Protein AF-X1P696-F1 (afdb_monomer_lite)

pLDDT: mean 94.19, std 5.58, range [51.59, 97.81]

Sequence (122 aa):
WTCAERLGLFSKGCDVIDQACRLVLDVNYCQSLKWQGREDELQEELKKFDISALSPKFALAVCALRSDRDRFYDSIKNAVIVDKMSEENFTEWPLFRERRQDSDYEERIKAVFNSISEQEGK

Secondary structure (DSSP, 8-state):
-HHHHHHHHHHTTS--SSHHHHHHHHHHHHHHHHHTT-HHHHHHHHTT--GGGS-HHHHHHHHHHTT-HHHHHHHHHHHHHHH---HHHHHH-GGGTTGGGSTTHHHHHHHHHHHHHHHHT-

Foldseek 3Di:
DVVLLVQLVVCVPDDDPDPVRNLVSLLSNLLVCVVVVVVVVSVVSLVPDPLVPDQLVSVLSSCLSVVVLVSNLVSLLSCCVGVVDDPCCCVPVVSCVVVVPPPCSVVSNVVSVVVVVVVVVD

Radius of gyration: 15.19 Å; chains: 1; bounding box: 39×25×44 Å

Structure (mmCIF, N/CA/C/O backbone):
data_AF-X1P696-F1
#
_entry.id   AF-X1P696-F1
#
loop_
_atom_site.group_PDB
_atom_site.id
_atom_site.type_symbol
_atom_site.label_atom_id
_atom_site.label_alt_id
_atom_site.label_comp_id
_atom_site.label_asym_id
_atom_site.label_entity_id
_atom_site.label_seq_id
_atom_site.pdbx_PDB_ins_code
_atom_site.Cartn_x
_atom_site.Cartn_y
_atom_site.Cartn_z
_atom_site.occupancy
_atom_site.B_iso_or_equiv
_atom_site.auth_seq_id
_atom_site.auth_comp_id
_atom_site.auth_asym_id
_atom_site.auth_atom_id
_atom_site.pdbx_PDB_model_num
ATOM 1 N N . TRP A 1 1 ? 9.229 11.086 -9.890 1.00 87.31 1 TRP A N 1
ATOM 2 C CA . TRP A 1 1 ? 9.114 9.611 -9.929 1.00 87.31 1 TRP A CA 1
ATOM 3 C C . TRP A 1 1 ? 10.428 8.936 -10.278 1.00 87.31 1 TRP A C 1
ATOM 5 O O . TRP A 1 1 ? 10.828 8.060 -9.531 1.00 87.31 1 TRP A O 1
ATOM 15 N N . THR A 1 2 ? 11.172 9.422 -11.274 1.00 91.75 2 THR A N 1
ATOM 16 C CA . THR A 1 2 ? 12.486 8.877 -11.668 1.00 91.75 2 THR A CA 1
ATOM 17 C C . THR A 1 2 ? 13.510 8.757 -10.527 1.00 91.75 2 THR A C 1
ATOM 19 O O . THR A 1 2 ? 14.236 7.774 -10.469 1.00 91.75 2 THR A O 1
ATOM 22 N N . CYS A 1 3 ? 13.577 9.707 -9.582 1.00 92.44 3 CYS A N 1
ATOM 23 C CA . CYS A 1 3 ? 14.479 9.567 -8.426 1.00 92.44 3 CYS A CA 1
ATOM 24 C C . CYS A 1 3 ? 14.082 8.395 -7.513 1.00 92.44 3 CYS A C 1
ATOM 26 O O . CYS A 1 3 ? 14.944 7.620 -7.114 1.00 92.44 3 CYS A O 1
ATOM 28 N N . ALA A 1 4 ? 12.786 8.252 -7.217 1.00 91.94 4 ALA A N 1
ATOM 29 C CA . ALA A 1 4 ? 12.265 7.149 -6.409 1.00 91.94 4 ALA A CA 1
ATOM 30 C C . ALA A 1 4 ? 12.448 5.801 -7.121 1.00 91.94 4 ALA A C 1
ATOM 32 O O . ALA A 1 4 ? 12.844 4.829 -6.489 1.00 91.94 4 ALA A O 1
ATOM 33 N N . GLU A 1 5 ? 12.250 5.770 -8.440 1.00 94.94 5 GLU A N 1
ATOM 34 C CA . GLU A 1 5 ? 12.524 4.597 -9.269 1.00 94.94 5 GLU A CA 1
ATOM 35 C C . GLU A 1 5 ? 13.992 4.169 -9.162 1.00 94.94 5 GLU A C 1
ATOM 37 O O . GLU A 1 5 ? 14.284 3.026 -8.821 1.00 94.94 5 GLU A O 1
ATOM 42 N N . ARG A 1 6 ? 14.925 5.100 -9.409 1.00 95.69 6 ARG A N 1
ATOM 43 C CA . ARG A 1 6 ? 16.369 4.829 -9.358 1.00 95.69 6 ARG A CA 1
ATOM 44 C C . ARG A 1 6 ? 16.816 4.375 -7.973 1.00 95.69 6 ARG A C 1
ATOM 46 O O . ARG A 1 6 ? 17.628 3.461 -7.882 1.00 95.69 6 ARG A O 1
ATOM 53 N N . LEU A 1 7 ? 16.281 4.982 -6.913 1.00 94.31 7 LEU A N 1
ATOM 54 C CA . LEU A 1 7 ? 16.552 4.565 -5.539 1.00 94.31 7 LEU A CA 1
ATOM 55 C C . LEU A 1 7 ? 16.017 3.153 -5.265 1.00 94.31 7 LEU A C 1
ATOM 57 O O . LEU A 1 7 ? 16.734 2.332 -4.699 1.00 94.31 7 LEU A O 1
ATOM 61 N N . GLY A 1 8 ? 14.793 2.858 -5.710 1.00 93.94 8 GLY A N 1
ATOM 62 C CA . GLY A 1 8 ? 14.195 1.529 -5.619 1.00 93.94 8 GLY A CA 1
ATOM 63 C C . GLY A 1 8 ? 15.053 0.472 -6.314 1.00 93.94 8 GLY A C 1
ATOM 64 O O . GLY A 1 8 ? 15.428 -0.522 -5.694 1.00 93.94 8 GLY A O 1
ATOM 65 N N . LEU A 1 9 ? 15.456 0.733 -7.562 1.00 94.38 9 LEU A N 1
ATOM 66 C CA . LEU A 1 9 ? 16.335 -0.143 -8.343 1.00 94.38 9 LEU A CA 1
ATOM 67 C C . LEU A 1 9 ? 17.695 -0.350 -7.681 1.00 94.38 9 LEU A C 1
ATOM 69 O O . LEU A 1 9 ? 18.133 -1.488 -7.545 1.00 94.38 9 LEU A O 1
ATOM 73 N N . PHE A 1 10 ? 18.343 0.731 -7.246 1.00 95.19 10 PHE A N 1
ATOM 74 C CA . PHE A 1 10 ? 19.624 0.652 -6.550 1.00 95.19 10 PHE A CA 1
ATOM 75 C C . PHE A 1 10 ? 19.514 -0.216 -5.296 1.00 95.19 10 PHE A C 1
ATOM 77 O O . PHE A 1 10 ? 20.333 -1.106 -5.080 1.00 95.19 10 PHE A O 1
ATOM 84 N N . SER A 1 11 ? 18.449 -0.026 -4.513 1.00 94.56 11 SER A N 1
ATOM 85 C CA . SER A 1 11 ? 18.291 -0.738 -3.252 1.00 94.56 11 SER A CA 1
ATOM 86 C C . SER A 1 11 ? 18.151 -2.253 -3.402 1.00 94.56 11 SER A C 1
ATOM 88 O O . SER A 1 11 ? 18.433 -2.972 -2.445 1.00 94.56 11 SER A O 1
ATOM 90 N N . LYS A 1 12 ? 17.741 -2.769 -4.571 1.00 91.94 12 LYS A N 1
ATOM 91 C CA . LYS A 1 12 ? 17.648 -4.218 -4.838 1.00 91.94 12 LYS A CA 1
ATOM 92 C C . LYS A 1 12 ? 19.000 -4.930 -4.759 1.00 91.94 12 LYS A C 1
ATOM 94 O O . LYS A 1 12 ? 19.028 -6.125 -4.493 1.00 91.94 12 LYS A O 1
ATOM 99 N N . GLY A 1 13 ? 20.099 -4.207 -4.980 1.00 93.00 13 GLY A N 1
ATOM 100 C CA . GLY A 1 13 ? 21.462 -4.726 -4.851 1.00 93.00 13 GLY A CA 1
ATOM 101 C C . GLY A 1 13 ? 22.123 -4.434 -3.502 1.00 93.00 13 GLY A C 1
ATOM 102 O O . GLY A 1 13 ? 23.304 -4.726 -3.345 1.00 93.00 13 GLY A O 1
ATOM 103 N N . CYS A 1 14 ? 21.406 -3.825 -2.555 1.00 92.69 14 CYS A N 1
ATOM 104 C CA . CYS A 1 14 ? 21.955 -3.416 -1.265 1.00 92.69 14 CYS A CA 1
ATOM 105 C C . CYS A 1 14 ? 21.340 -4.212 -0.120 1.00 92.69 14 CYS A C 1
ATOM 107 O O . CYS A 1 14 ? 20.135 -4.474 -0.121 1.00 92.69 14 CYS A O 1
ATOM 109 N N . ASP A 1 15 ? 22.145 -4.483 0.902 1.00 93.94 15 ASP A N 1
ATOM 110 C CA . ASP A 1 15 ? 21.628 -4.885 2.202 1.00 93.94 15 ASP A CA 1
ATOM 111 C C . ASP A 1 15 ? 20.899 -3.702 2.845 1.00 93.94 15 ASP A C 1
ATOM 113 O O . ASP A 1 15 ? 21.343 -2.552 2.782 1.00 93.94 15 ASP A O 1
ATOM 117 N N . VAL A 1 16 ? 19.751 -3.987 3.451 1.00 93.38 16 VAL A N 1
ATOM 118 C CA . VAL A 1 16 ? 18.965 -3.008 4.203 1.00 93.38 16 VAL A CA 1
ATOM 119 C C . VAL A 1 16 ? 18.899 -3.433 5.660 1.00 93.38 16 VAL A C 1
ATOM 121 O O . VAL A 1 16 ? 19.084 -4.603 5.983 1.00 93.38 16 VAL A O 1
ATOM 124 N N . ILE A 1 17 ? 18.634 -2.465 6.535 1.00 90.50 17 ILE A N 1
ATOM 125 C CA . ILE A 1 17 ? 18.660 -2.661 7.989 1.00 90.50 17 ILE A CA 1
ATOM 126 C C . ILE A 1 17 ? 17.653 -3.734 8.422 1.00 90.50 17 ILE A C 1
ATOM 128 O O . ILE A 1 17 ? 17.970 -4.576 9.258 1.00 90.50 17 ILE A O 1
ATOM 132 N N . ASP A 1 18 ? 16.451 -3.709 7.845 1.00 92.56 18 ASP A N 1
ATOM 133 C CA . ASP A 1 18 ? 15.388 -4.655 8.159 1.00 92.56 18 ASP A CA 1
ATOM 134 C C . ASP A 1 18 ? 14.392 -4.832 6.997 1.00 92.56 18 ASP A C 1
ATOM 136 O O . ASP A 1 18 ? 14.419 -4.129 5.977 1.00 92.56 18 ASP A O 1
ATOM 140 N N . GLN A 1 19 ? 13.480 -5.791 7.173 1.00 90.75 19 GLN A N 1
ATOM 141 C CA . GLN A 1 19 ? 12.439 -6.117 6.201 1.00 90.75 19 GLN A CA 1
ATOM 142 C C . GLN A 1 19 ? 11.432 -4.975 5.991 1.00 90.75 19 GLN A C 1
ATOM 144 O O . GLN A 1 19 ? 10.899 -4.823 4.893 1.00 90.75 19 GLN A O 1
ATOM 149 N N . ALA A 1 20 ? 11.159 -4.152 7.007 1.00 91.94 20 ALA A N 1
ATOM 150 C CA . ALA A 1 20 ? 10.237 -3.030 6.859 1.00 91.94 20 ALA A CA 1
ATOM 151 C C . ALA A 1 20 ? 10.836 -1.960 5.935 1.00 91.94 20 ALA A C 1
ATOM 153 O O . ALA A 1 20 ? 10.138 -1.420 5.078 1.00 91.94 20 ALA A O 1
ATOM 154 N N . CYS A 1 21 ? 12.141 -1.711 6.051 1.00 94.00 21 CYS A N 1
ATOM 155 C CA . CYS A 1 21 ? 12.897 -0.832 5.172 1.00 94.00 21 CYS A CA 1
ATOM 156 C C . CYS A 1 21 ? 12.869 -1.340 3.721 1.00 94.00 21 CYS A C 1
ATOM 158 O O . CYS A 1 21 ? 12.580 -0.560 2.810 1.00 94.00 21 CYS A O 1
ATOM 160 N N . ARG A 1 22 ? 13.057 -2.657 3.510 1.00 94.50 22 ARG A N 1
ATOM 161 C CA . ARG A 1 22 ? 12.887 -3.298 2.191 1.00 94.50 22 ARG A CA 1
ATOM 162 C C . ARG A 1 22 ? 11.507 -3.004 1.603 1.00 94.50 22 ARG A C 1
ATOM 164 O O . ARG A 1 22 ? 11.414 -2.502 0.488 1.00 94.50 22 ARG A O 1
ATOM 171 N N . LEU A 1 23 ? 10.448 -3.248 2.374 1.00 95.12 23 LEU A N 1
ATOM 172 C CA . LEU A 1 23 ? 9.070 -3.060 1.918 1.00 95.12 23 LEU A CA 1
ATOM 173 C C . LEU A 1 23 ? 8.752 -1.602 1.569 1.00 95.12 23 LEU A C 1
ATOM 175 O O . LEU A 1 23 ? 8.066 -1.356 0.581 1.00 95.12 23 LEU A O 1
ATOM 179 N N . VAL A 1 24 ? 9.263 -0.625 2.328 1.00 94.56 24 VAL A N 1
ATOM 180 C CA . VAL A 1 24 ? 9.101 0.802 1.986 1.00 94.56 24 VAL A CA 1
ATOM 181 C C . VAL A 1 24 ? 9.734 1.114 0.630 1.00 94.56 24 VAL A C 1
ATOM 183 O O . VAL A 1 24 ? 9.124 1.800 -0.192 1.00 94.56 24 VAL A O 1
ATOM 186 N N . LEU A 1 25 ? 10.945 0.614 0.381 1.00 95.69 25 LEU A N 1
ATOM 187 C CA . LEU A 1 25 ? 11.655 0.830 -0.880 1.00 95.69 25 LEU A CA 1
ATOM 188 C C . LEU A 1 25 ? 10.929 0.164 -2.053 1.00 95.69 25 LEU A C 1
ATOM 190 O O . LEU A 1 25 ? 10.752 0.802 -3.092 1.00 95.69 25 LEU A O 1
ATOM 194 N N . ASP A 1 26 ? 10.438 -1.059 -1.865 1.00 96.19 26 ASP A N 1
ATOM 195 C CA . ASP A 1 26 ? 9.706 -1.799 -2.894 1.00 96.19 26 ASP A CA 1
ATOM 196 C C . ASP A 1 26 ? 8.347 -1.150 -3.208 1.00 96.19 26 ASP A C 1
ATOM 198 O O . ASP A 1 26 ? 7.990 -0.992 -4.377 1.00 96.19 26 ASP A O 1
ATOM 202 N N . VAL A 1 27 ? 7.607 -0.691 -2.190 1.00 96.62 27 VAL A N 1
ATOM 203 C CA . VAL A 1 27 ? 6.352 0.063 -2.372 1.00 96.62 27 VAL A CA 1
ATOM 204 C C . VAL A 1 27 ? 6.608 1.372 -3.116 1.00 96.62 27 VAL A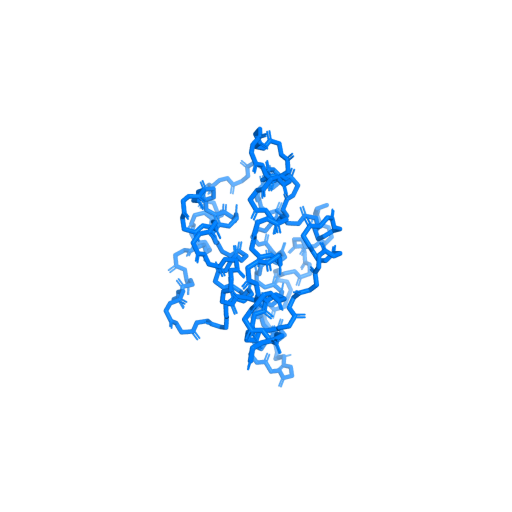 C 1
ATOM 206 O O . VAL A 1 27 ? 5.887 1.691 -4.061 1.00 96.62 27 VAL A O 1
ATOM 209 N N . ASN A 1 28 ? 7.654 2.115 -2.746 1.00 95.88 28 ASN A N 1
ATOM 210 C CA . ASN A 1 28 ? 8.017 3.358 -3.430 1.00 95.88 28 ASN A CA 1
ATOM 211 C C . ASN A 1 28 ? 8.441 3.114 -4.884 1.00 95.88 28 ASN A C 1
ATOM 213 O O . ASN A 1 28 ? 8.092 3.904 -5.767 1.00 95.88 28 ASN A O 1
ATOM 217 N N . TYR A 1 29 ? 9.152 2.014 -5.148 1.00 97.25 29 TYR A N 1
ATOM 218 C CA . TYR A 1 29 ? 9.497 1.594 -6.501 1.00 97.25 29 TYR A CA 1
ATOM 219 C C . TYR A 1 29 ? 8.235 1.310 -7.320 1.00 97.25 29 TYR A C 1
ATOM 221 O O . TYR A 1 29 ? 8.039 1.927 -8.368 1.00 97.25 29 TYR A O 1
ATOM 229 N N . CYS A 1 30 ? 7.327 0.479 -6.806 1.00 97.56 30 CYS A N 1
ATOM 230 C CA . CYS A 1 30 ? 6.057 0.170 -7.464 1.00 97.56 30 CYS A CA 1
ATOM 231 C C . CYS A 1 30 ? 5.230 1.436 -7.722 1.00 97.56 30 CYS A C 1
ATOM 233 O O . CYS A 1 30 ? 4.750 1.651 -8.833 1.00 97.56 30 CYS A O 1
ATOM 235 N N . GLN A 1 31 ? 5.132 2.336 -6.742 1.00 96.69 31 GLN A N 1
ATOM 236 C CA . GLN A 1 31 ? 4.412 3.596 -6.916 1.00 96.69 31 GLN A CA 1
ATOM 237 C C . GLN A 1 31 ? 5.019 4.448 -8.036 1.00 96.69 31 GLN A C 1
ATOM 239 O O . GLN A 1 31 ? 4.298 5.072 -8.817 1.00 96.69 31 GLN A O 1
ATOM 244 N N . SER A 1 32 ? 6.350 4.462 -8.142 1.00 97.00 32 SER A N 1
ATOM 245 C CA . SER A 1 32 ? 7.036 5.174 -9.216 1.00 97.00 32 SER A CA 1
ATOM 246 C C . SER A 1 32 ? 6.758 4.569 -10.595 1.00 97.00 32 SER A C 1
ATOM 248 O O . SER A 1 32 ? 6.630 5.329 -11.553 1.00 97.00 32 SER A O 1
ATOM 250 N N . LEU A 1 33 ? 6.622 3.242 -10.709 1.00 97.25 33 LEU A N 1
ATOM 251 C CA . LEU A 1 33 ? 6.240 2.571 -11.956 1.00 97.25 33 LEU A CA 1
ATOM 252 C C . LEU A 1 33 ? 4.799 2.917 -12.337 1.00 97.25 33 LEU A C 1
ATOM 254 O O . LEU A 1 33 ? 4.557 3.365 -13.460 1.00 97.25 33 LEU A O 1
ATOM 258 N N . LYS A 1 34 ? 3.874 2.817 -11.371 1.00 96.25 34 LYS A N 1
ATOM 259 C CA . LYS A 1 34 ? 2.454 3.151 -11.547 1.00 96.25 34 LYS A CA 1
ATOM 260 C C . LYS A 1 34 ? 2.273 4.565 -12.093 1.00 96.25 34 LYS A C 1
ATOM 262 O O . LYS A 1 34 ? 1.623 4.779 -13.110 1.00 96.25 34 LYS A O 1
ATOM 267 N N . TRP A 1 35 ? 2.922 5.547 -11.473 1.00 94.62 35 TRP A N 1
ATOM 268 C CA . TRP A 1 35 ? 2.820 6.950 -11.889 1.00 94.62 35 TRP A CA 1
ATOM 269 C C . TRP A 1 35 ? 3.560 7.312 -13.170 1.00 94.62 35 TRP A C 1
ATOM 271 O O . TRP A 1 35 ? 3.353 8.406 -13.695 1.00 94.62 35 TRP A O 1
ATOM 281 N N . GLN A 1 36 ? 4.398 6.413 -13.674 1.00 95.88 36 GLN A N 1
ATOM 282 C CA . GLN A 1 36 ? 5.027 6.534 -14.984 1.00 95.88 36 GLN A CA 1
ATOM 283 C C . GLN A 1 36 ? 4.273 5.747 -16.068 1.00 95.88 36 GLN A C 1
ATOM 285 O O . GLN A 1 36 ? 4.719 5.738 -17.210 1.00 95.88 36 GLN A O 1
ATOM 290 N N . GLY A 1 37 ? 3.146 5.099 -15.739 1.00 95.69 37 GLY A N 1
ATOM 291 C CA . GLY A 1 37 ? 2.367 4.298 -16.688 1.00 95.69 37 GLY A CA 1
ATOM 292 C C . GLY A 1 37 ? 3.059 3.004 -17.128 1.00 95.69 37 GLY A C 1
ATOM 293 O O . GLY A 1 37 ? 2.713 2.450 -18.168 1.00 95.69 37 GLY A O 1
ATOM 294 N N . ARG A 1 38 ? 4.049 2.522 -16.365 1.00 96.81 38 ARG A N 1
ATOM 295 C CA . ARG A 1 38 ? 4.817 1.299 -16.661 1.00 96.81 38 ARG A CA 1
ATOM 296 C C . ARG A 1 38 ? 4.112 0.077 -16.083 1.00 96.81 38 ARG A C 1
ATOM 298 O O . ARG A 1 38 ? 4.608 -0.557 -15.154 1.00 96.81 38 ARG A O 1
ATOM 30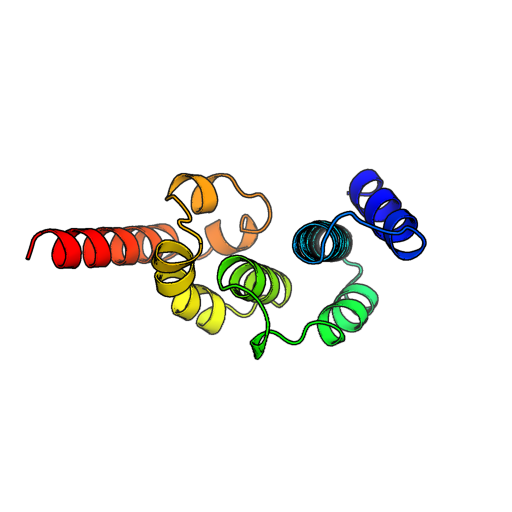5 N N . GLU A 1 39 ? 2.923 -0.197 -16.608 1.00 96.06 39 GLU A N 1
ATOM 306 C CA . GLU A 1 39 ? 1.994 -1.175 -16.036 1.00 96.06 39 GLU A CA 1
ATOM 307 C C . GLU A 1 39 ? 2.559 -2.600 -16.030 1.00 96.06 39 GLU A C 1
ATOM 309 O O . GLU A 1 39 ? 2.508 -3.263 -15.000 1.00 96.06 39 GLU A O 1
ATOM 314 N N . ASP A 1 40 ? 3.174 -3.050 -17.127 1.00 97.69 40 ASP A N 1
ATOM 315 C CA . ASP A 1 40 ? 3.730 -4.408 -17.213 1.00 97.69 40 ASP A CA 1
ATOM 316 C C . ASP A 1 40 ? 4.773 -4.664 -16.114 1.00 97.69 40 ASP A C 1
ATOM 318 O O . ASP A 1 40 ? 4.735 -5.671 -15.409 1.00 97.69 40 ASP A O 1
ATOM 322 N N . GLU A 1 41 ? 5.676 -3.707 -15.904 1.00 97.81 41 GLU A N 1
ATOM 323 C CA . GLU A 1 41 ? 6.711 -3.808 -14.874 1.00 97.81 41 GLU A CA 1
ATOM 324 C C . GLU A 1 41 ? 6.133 -3.705 -13.468 1.00 97.81 41 GLU A C 1
ATOM 326 O O . GLU A 1 41 ? 6.572 -4.418 -12.566 1.00 97.81 41 GLU A O 1
ATOM 331 N N . LEU A 1 42 ? 5.129 -2.845 -13.274 1.00 97.44 42 LEU A N 1
ATOM 332 C CA . LEU A 1 42 ? 4.399 -2.771 -12.016 1.00 97.44 42 LEU A CA 1
ATOM 333 C C . LEU A 1 42 ? 3.783 -4.132 -11.676 1.00 97.44 42 LEU A C 1
ATOM 335 O O . LEU A 1 42 ? 3.942 -4.603 -10.552 1.00 97.44 42 LEU A O 1
ATOM 339 N N . GLN A 1 43 ? 3.121 -4.782 -12.633 1.00 97.38 43 GLN A N 1
ATOM 340 C CA . GLN A 1 43 ? 2.497 -6.085 -12.417 1.00 97.38 43 GLN A CA 1
ATOM 341 C C . GLN A 1 43 ? 3.528 -7.166 -12.077 1.00 97.38 43 GLN A C 1
ATOM 343 O O . GLN A 1 43 ? 3.289 -7.968 -11.171 1.00 97.38 43 GLN A O 1
ATOM 348 N N . GLU A 1 44 ? 4.697 -7.169 -12.721 1.00 97.38 44 GLU A N 1
ATOM 349 C CA . GLU A 1 44 ? 5.780 -8.099 -12.375 1.00 97.38 44 GLU A CA 1
ATOM 350 C C . GLU A 1 44 ? 6.320 -7.893 -10.954 1.00 97.38 44 GLU A C 1
ATOM 352 O O . GLU A 1 44 ? 6.591 -8.860 -10.239 1.00 97.38 44 GLU A O 1
ATOM 357 N N . GLU A 1 45 ? 6.450 -6.651 -10.493 1.00 97.06 45 GLU A N 1
ATOM 358 C CA . GLU A 1 45 ? 6.861 -6.379 -9.113 1.00 97.06 45 GLU A CA 1
ATOM 359 C C . GLU A 1 45 ? 5.758 -6.719 -8.106 1.00 97.06 45 GLU A C 1
ATOM 361 O O . GLU A 1 45 ? 6.032 -7.318 -7.065 1.00 97.06 45 GLU A O 1
ATOM 366 N N . LEU A 1 46 ? 4.496 -6.420 -8.426 1.00 96.88 46 LEU A N 1
ATOM 367 C CA . LEU A 1 46 ? 3.359 -6.691 -7.547 1.00 96.88 46 LEU A CA 1
ATOM 368 C C . LEU A 1 46 ? 3.126 -8.185 -7.297 1.00 96.88 46 LEU A C 1
ATOM 370 O O . LEU A 1 46 ? 2.584 -8.533 -6.244 1.00 96.88 46 LEU A O 1
ATOM 374 N N . LYS A 1 47 ? 3.545 -9.067 -8.213 1.00 96.00 47 LYS A N 1
ATOM 375 C CA . LYS A 1 47 ? 3.506 -10.533 -8.034 1.00 96.00 47 LYS A CA 1
ATOM 376 C C . LYS A 1 47 ? 4.430 -11.032 -6.922 1.00 96.00 47 LYS A C 1
ATOM 378 O O . LYS A 1 47 ? 4.201 -12.115 -6.395 1.00 96.00 47 LYS A O 1
ATOM 383 N N . LYS A 1 48 ? 5.456 -10.259 -6.555 1.00 94.44 48 LYS A N 1
ATOM 384 C CA . LYS A 1 48 ? 6.448 -10.644 -5.537 1.00 94.44 48 LYS A CA 1
ATOM 385 C C . LYS A 1 48 ? 5.945 -10.436 -4.108 1.00 94.44 48 LYS A C 1
ATOM 387 O O . LYS A 1 48 ? 6.534 -10.968 -3.174 1.00 94.44 48 LYS A O 1
ATOM 392 N N . PHE A 1 49 ? 4.869 -9.668 -3.929 1.00 94.50 49 PHE A N 1
ATOM 393 C CA . PHE A 1 49 ? 4.283 -9.421 -2.616 1.00 94.50 49 PHE A CA 1
ATOM 394 C C . PHE A 1 49 ? 3.341 -10.555 -2.209 1.00 94.50 49 PHE A C 1
ATOM 396 O O . PHE A 1 49 ? 2.263 -10.718 -2.790 1.00 94.50 49 PHE A O 1
ATOM 403 N N . ASP A 1 50 ? 3.701 -11.259 -1.137 1.00 91.25 50 ASP A N 1
ATOM 404 C CA . ASP A 1 50 ? 2.761 -12.068 -0.366 1.00 91.25 50 ASP A CA 1
ATOM 405 C C . ASP A 1 50 ? 2.057 -11.190 0.673 1.00 91.25 50 ASP A C 1
ATOM 407 O O . ASP A 1 50 ? 2.555 -10.975 1.776 1.00 91.25 50 ASP A O 1
ATOM 411 N N . ILE A 1 51 ? 0.882 -10.673 0.304 1.00 89.19 51 ILE A N 1
ATOM 412 C CA . ILE A 1 51 ? 0.078 -9.781 1.152 1.00 89.19 51 ILE A CA 1
ATOM 413 C C . ILE A 1 51 ? -0.267 -10.429 2.498 1.00 89.19 51 ILE A C 1
ATOM 415 O O . ILE A 1 51 ? -0.371 -9.717 3.494 1.00 89.19 51 ILE A O 1
ATOM 419 N N . SER A 1 52 ? -0.429 -11.756 2.547 1.00 88.81 52 SER A N 1
ATOM 420 C CA . SER A 1 52 ? -0.856 -12.457 3.764 1.00 88.81 52 SER A CA 1
ATOM 421 C C . SER A 1 52 ? 0.185 -12.407 4.887 1.00 88.81 52 SER A C 1
ATOM 423 O O . SER A 1 52 ? -0.172 -12.526 6.057 1.00 88.81 52 SER A O 1
ATOM 425 N N . ALA A 1 53 ? 1.451 -12.169 4.535 1.00 89.38 53 ALA A N 1
ATOM 426 C CA . ALA A 1 53 ? 2.572 -12.068 5.461 1.00 89.38 53 ALA A CA 1
ATOM 427 C C . ALA A 1 53 ? 2.954 -10.616 5.812 1.00 89.38 53 ALA A C 1
ATOM 429 O O . ALA A 1 53 ? 3.882 -10.394 6.593 1.00 89.38 53 ALA A O 1
ATOM 430 N N . LEU A 1 54 ? 2.286 -9.614 5.228 1.00 93.50 54 LEU A N 1
ATOM 431 C CA . LEU A 1 54 ? 2.613 -8.203 5.441 1.00 93.50 54 LEU A CA 1
ATOM 432 C C . LEU A 1 54 ? 1.919 -7.638 6.679 1.00 93.50 54 LEU A C 1
ATOM 434 O O . LEU A 1 54 ? 0.798 -8.022 7.014 1.00 93.50 54 LEU A O 1
ATOM 438 N N . SER A 1 55 ? 2.545 -6.637 7.311 1.00 94.88 55 SER A N 1
ATOM 439 C CA . SER A 1 55 ? 1.807 -5.819 8.274 1.00 94.88 55 SER A CA 1
ATOM 440 C C . SER A 1 55 ? 0.664 -5.077 7.559 1.00 94.88 55 SER A C 1
ATOM 442 O O . SER A 1 55 ? 0.795 -4.744 6.370 1.00 94.88 55 SER A O 1
ATOM 444 N N . PRO A 1 56 ? -0.464 -4.819 8.240 1.00 96.38 56 PRO A N 1
ATOM 445 C CA . PRO A 1 56 ? -1.652 -4.247 7.609 1.00 96.38 56 PRO A CA 1
ATOM 446 C C . PRO A 1 56 ? -1.412 -2.965 6.793 1.00 96.38 56 PRO A C 1
ATOM 448 O O . PRO A 1 56 ? -1.981 -2.834 5.710 1.00 96.38 56 PRO A O 1
ATOM 451 N N . LYS A 1 57 ? -0.518 -2.058 7.215 1.00 96.06 57 LYS A N 1
ATOM 452 C CA . LYS A 1 57 ? -0.165 -0.847 6.444 1.00 96.06 57 LYS A CA 1
ATOM 453 C C . LYS A 1 57 ? 0.445 -1.169 5.077 1.00 96.06 57 LYS A C 1
ATOM 455 O O . LYS A 1 57 ? 0.178 -0.472 4.101 1.00 96.06 57 LYS A O 1
ATOM 460 N N . PHE A 1 58 ? 1.259 -2.223 4.985 1.00 96.31 58 PHE A N 1
ATOM 461 C CA . PHE A 1 58 ? 1.881 -2.636 3.727 1.00 96.31 58 PHE A CA 1
ATOM 462 C C . PHE A 1 58 ? 0.903 -3.432 2.863 1.00 96.31 58 PHE A C 1
ATOM 464 O O . PHE A 1 58 ? 0.877 -3.236 1.651 1.00 96.31 58 PHE A O 1
ATOM 471 N N . ALA A 1 59 ? 0.045 -4.257 3.467 1.00 95.69 59 ALA A N 1
ATOM 472 C CA . ALA A 1 59 ? -1.058 -4.894 2.750 1.00 95.69 59 ALA A CA 1
ATOM 473 C C . ALA A 1 59 ? -1.983 -3.847 2.100 1.00 95.69 59 ALA A C 1
ATOM 475 O O . ALA A 1 59 ? -2.293 -3.935 0.909 1.00 95.69 59 ALA A O 1
ATOM 476 N N . LEU A 1 60 ? -2.343 -2.805 2.854 1.00 96.06 60 LEU A N 1
ATOM 477 C CA . LEU A 1 60 ? -3.129 -1.668 2.381 1.00 96.06 60 LEU A CA 1
ATOM 478 C C . LEU A 1 60 ? -2.422 -0.920 1.237 1.00 96.06 60 LEU A C 1
ATOM 480 O O . LEU A 1 60 ? -3.044 -0.604 0.221 1.00 96.06 60 LEU A O 1
ATOM 484 N N . ALA A 1 61 ? -1.111 -0.690 1.367 1.00 96.56 61 ALA A N 1
ATOM 485 C CA . ALA A 1 61 ? -0.299 -0.068 0.326 1.00 96.56 61 ALA A CA 1
ATOM 486 C C . ALA A 1 61 ? -0.312 -0.866 -0.990 1.00 96.56 61 ALA A C 1
ATOM 488 O O . ALA A 1 61 ? -0.505 -0.297 -2.067 1.00 96.56 61 ALA A O 1
ATOM 489 N N . VAL A 1 62 ? -0.176 -2.193 -0.914 1.00 96.81 62 VAL A N 1
ATOM 490 C CA . VAL A 1 62 ? -0.248 -3.073 -2.091 1.00 96.81 62 VAL A CA 1
ATOM 491 C C . VAL A 1 62 ? -1.651 -3.065 -2.709 1.00 96.81 62 VAL A C 1
ATOM 493 O O . VAL A 1 62 ? -1.767 -3.049 -3.935 1.00 96.81 62 VAL A O 1
ATOM 496 N N . CYS A 1 63 ? -2.721 -3.006 -1.907 1.00 96.25 63 CYS A N 1
ATOM 497 C CA . CYS A 1 63 ? -4.088 -2.866 -2.430 1.00 96.25 63 CYS A CA 1
ATOM 498 C C . CYS A 1 63 ? -4.266 -1.553 -3.214 1.00 96.25 63 CYS A C 1
ATOM 500 O O . CYS A 1 63 ? -4.845 -1.552 -4.303 1.00 96.25 63 CYS A O 1
ATOM 502 N N . ALA A 1 64 ? -3.706 -0.444 -2.716 1.00 96.50 64 ALA A N 1
ATOM 503 C CA . ALA A 1 64 ? -3.710 0.835 -3.427 1.00 96.50 64 ALA A CA 1
ATOM 504 C C . ALA A 1 64 ? -2.935 0.767 -4.758 1.00 96.50 64 ALA A C 1
ATOM 506 O O . ALA A 1 64 ? -3.405 1.275 -5.781 1.00 96.50 64 ALA A O 1
ATOM 507 N N . LEU A 1 65 ? -1.784 0.089 -4.777 1.00 96.81 65 LEU A N 1
ATOM 508 C CA . LEU A 1 65 ? -0.989 -0.120 -5.991 1.00 96.81 65 LEU A CA 1
ATOM 509 C C . LEU A 1 65 ? -1.718 -0.979 -7.032 1.00 96.81 65 LEU A C 1
ATOM 511 O O . LEU A 1 65 ? -1.725 -0.621 -8.205 1.00 96.81 65 LEU A O 1
ATOM 515 N N . ARG A 1 66 ? -2.390 -2.053 -6.599 1.00 95.25 66 ARG A N 1
ATOM 516 C CA . ARG A 1 66 ? -3.192 -2.949 -7.457 1.00 95.25 66 ARG A CA 1
ATOM 517 C C . ARG A 1 66 ? -4.498 -2.335 -7.950 1.00 95.25 66 ARG A C 1
ATOM 519 O O . ARG A 1 66 ? -5.226 -2.977 -8.697 1.00 95.25 66 ARG A O 1
ATOM 526 N N . SER A 1 67 ? -4.827 -1.129 -7.498 1.00 93.62 67 SER A N 1
ATOM 527 C CA . SER A 1 67 ? -6.140 -0.532 -7.721 1.00 93.62 67 SER A CA 1
ATOM 528 C C . SER A 1 67 ? -7.295 -1.429 -7.224 1.00 93.62 67 SER A C 1
ATOM 530 O O . SER A 1 67 ? -8.430 -1.277 -7.672 1.00 93.62 67 SER A O 1
ATOM 532 N N . ASP A 1 68 ? -7.044 -2.267 -6.210 1.00 94.75 68 ASP A N 1
ATOM 533 C CA . ASP A 1 68 ? -8.047 -3.118 -5.560 1.00 94.75 68 ASP A CA 1
ATOM 534 C C . ASP A 1 68 ? -8.797 -2.302 -4.502 1.00 94.75 68 ASP A C 1
ATOM 536 O O .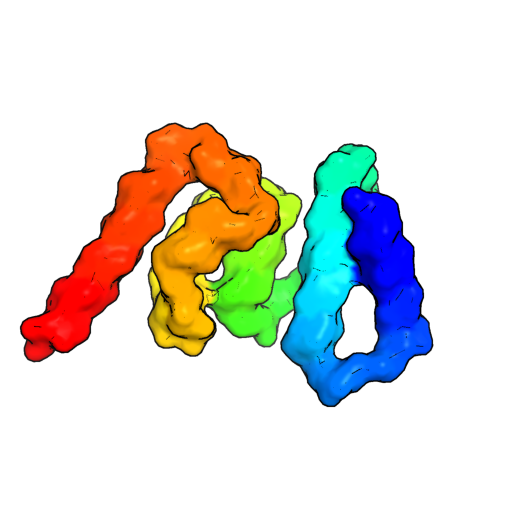 ASP A 1 68 ? -8.325 -2.097 -3.381 1.00 94.75 68 ASP A O 1
ATOM 540 N N . ARG A 1 69 ? -9.931 -1.731 -4.914 1.00 94.88 69 ARG A N 1
ATOM 541 C CA . ARG A 1 69 ? -10.716 -0.799 -4.101 1.00 94.88 69 ARG A CA 1
ATOM 542 C C . ARG A 1 69 ? -11.320 -1.482 -2.880 1.00 94.88 69 ARG A C 1
ATOM 544 O O . ARG A 1 69 ? -11.227 -0.951 -1.778 1.00 94.88 69 ARG A O 1
ATOM 551 N N . ASP A 1 70 ? -11.931 -2.639 -3.084 1.00 94.94 70 ASP A N 1
ATOM 552 C CA . ASP A 1 70 ? -12.711 -3.299 -2.043 1.00 94.94 70 ASP A CA 1
ATOM 553 C C . ASP A 1 70 ? -11.781 -3.790 -0.930 1.00 94.94 70 ASP A C 1
ATOM 555 O O . ASP A 1 70 ? -11.955 -3.411 0.229 1.00 94.94 70 ASP A O 1
ATOM 559 N N . ARG A 1 71 ? -10.683 -4.476 -1.288 1.00 94.56 71 ARG A N 1
ATOM 560 C CA . ARG A 1 71 ? -9.693 -4.908 -0.288 1.00 94.56 71 ARG A CA 1
ATOM 561 C C . ARG A 1 71 ? -8.994 -3.749 0.403 1.00 94.56 71 ARG A C 1
ATOM 563 O O . ARG A 1 71 ? -8.615 -3.886 1.567 1.00 94.56 71 ARG A O 1
ATOM 570 N N . PHE A 1 72 ? -8.800 -2.625 -0.293 1.00 96.56 72 PHE A N 1
ATOM 571 C CA . PHE A 1 72 ? -8.247 -1.424 0.323 1.00 96.56 72 PHE A CA 1
ATOM 572 C C . PHE A 1 72 ? -9.129 -0.981 1.493 1.00 96.56 72 PHE A C 1
ATOM 574 O O . PHE A 1 72 ? -8.630 -0.894 2.611 1.00 96.56 72 PHE A O 1
ATOM 581 N N . TYR A 1 73 ? -10.431 -0.781 1.267 1.00 96.56 73 TYR A N 1
ATOM 582 C CA . TYR A 1 73 ? -11.345 -0.329 2.319 1.00 96.56 73 TYR A CA 1
ATOM 583 C C . TYR A 1 73 ? -11.529 -1.354 3.443 1.00 96.56 73 TYR A C 1
ATOM 585 O O . TYR A 1 73 ? -11.550 -0.965 4.611 1.00 96.56 73 TYR A O 1
ATOM 593 N N . ASP A 1 74 ? -11.565 -2.647 3.118 1.00 94.81 74 ASP A N 1
ATOM 594 C CA . ASP A 1 74 ? -11.664 -3.720 4.118 1.00 94.81 74 ASP A CA 1
ATOM 595 C C . ASP A 1 74 ? -10.441 -3.772 5.053 1.00 94.81 74 ASP A C 1
ATOM 597 O O . ASP A 1 74 ? -10.540 -4.185 6.210 1.00 94.81 74 ASP A O 1
ATOM 601 N N . SER A 1 75 ? -9.278 -3.315 4.578 1.00 94.62 75 SER A N 1
ATOM 602 C CA . SER A 1 75 ? -8.014 -3.382 5.323 1.00 94.62 75 SER A CA 1
ATOM 603 C C . SER A 1 75 ? -7.751 -2.168 6.223 1.00 94.62 75 SER A C 1
ATOM 605 O O . SER A 1 75 ? -6.867 -2.226 7.082 1.00 94.62 75 SER A O 1
ATOM 607 N N . ILE A 1 76 ? -8.509 -1.073 6.072 1.00 96.75 76 ILE A N 1
ATOM 608 C CA . ILE A 1 76 ? -8.248 0.204 6.765 1.00 96.75 76 ILE A CA 1
ATOM 609 C C . ILE A 1 76 ? -8.314 0.039 8.277 1.00 96.75 76 ILE A C 1
ATOM 611 O O . ILE A 1 76 ? -7.375 0.414 8.977 1.00 96.75 76 ILE A O 1
ATOM 615 N N . LYS A 1 77 ? -9.395 -0.566 8.786 1.00 96.69 77 LYS A N 1
ATOM 616 C CA . LYS A 1 77 ? -9.596 -0.743 10.231 1.00 96.69 77 LYS A CA 1
ATOM 617 C C . LYS A 1 77 ? -8.420 -1.475 10.876 1.00 96.69 77 LYS A C 1
ATOM 619 O O . LYS A 1 77 ? -7.954 -1.077 11.940 1.00 96.69 77 LYS A O 1
ATOM 624 N N . ASN A 1 78 ? -7.913 -2.513 10.215 1.00 95.50 78 ASN A N 1
ATOM 625 C CA . ASN A 1 78 ? -6.790 -3.288 10.728 1.00 95.50 78 ASN A CA 1
ATOM 626 C C . ASN A 1 78 ? -5.487 -2.468 10.739 1.00 95.50 78 ASN A C 1
ATOM 628 O O . ASN A 1 78 ? -4.744 -2.514 11.714 1.00 95.50 78 ASN A O 1
ATOM 632 N N . ALA A 1 79 ? -5.238 -1.663 9.702 1.00 96.75 79 ALA A N 1
ATOM 633 C CA . ALA A 1 79 ? -4.073 -0.779 9.637 1.00 96.75 79 ALA A CA 1
ATOM 634 C C . ALA A 1 79 ? -4.096 0.336 10.696 1.00 96.75 79 ALA A C 1
ATOM 636 O O . ALA A 1 79 ? -3.059 0.650 11.282 1.00 96.75 79 ALA A O 1
ATOM 637 N N . VAL A 1 80 ? -5.273 0.880 11.015 1.00 97.50 80 VAL A N 1
ATOM 638 C CA . VAL A 1 80 ? -5.428 1.842 12.119 1.00 97.50 80 VAL A CA 1
ATOM 639 C C . VAL A 1 80 ? -5.151 1.174 13.470 1.00 97.50 80 VAL A C 1
ATOM 641 O O . VAL A 1 80 ? -4.415 1.714 14.290 1.00 97.50 80 VAL A O 1
ATOM 644 N N . ILE A 1 81 ? -5.685 -0.026 13.713 1.00 96.25 81 ILE A N 1
ATOM 645 C CA . ILE A 1 81 ? -5.553 -0.693 15.018 1.00 96.25 81 ILE A CA 1
ATOM 646 C C . ILE A 1 81 ? -4.133 -1.225 15.255 1.00 96.25 81 ILE A C 1
ATOM 648 O O . ILE A 1 81 ? -3.585 -1.019 16.343 1.00 96.25 81 ILE A O 1
ATOM 652 N N . VAL A 1 82 ? -3.556 -1.917 14.269 1.00 96.00 82 VAL A N 1
ATOM 653 C CA . VAL A 1 82 ? -2.290 -2.656 14.409 1.00 96.00 82 VAL A CA 1
ATOM 654 C C . VAL A 1 82 ? -1.085 -1.760 14.152 1.00 96.00 82 VAL A C 1
ATOM 656 O O . VAL A 1 82 ? -0.193 -1.689 14.993 1.00 96.00 82 VAL A O 1
ATOM 659 N N . ASP A 1 83 ? -1.062 -1.051 13.021 1.00 96.06 83 ASP A N 1
ATOM 660 C CA . ASP A 1 83 ? 0.063 -0.187 12.638 1.00 96.06 83 ASP A CA 1
ATOM 661 C C . ASP A 1 83 ? -0.087 1.256 13.147 1.00 96.06 83 ASP A C 1
ATOM 663 O O . ASP A 1 83 ? 0.790 2.081 12.893 1.00 96.06 83 ASP A O 1
ATOM 667 N N . LYS A 1 84 ? -1.176 1.565 13.868 1.00 96.31 84 LYS A N 1
ATOM 668 C CA . LYS A 1 84 ? -1.458 2.897 14.430 1.00 96.31 84 LYS A CA 1
ATOM 669 C C . LYS A 1 84 ? -1.474 4.000 13.373 1.00 96.31 84 LYS A C 1
ATOM 671 O O . LYS A 1 84 ? -1.033 5.117 13.633 1.00 96.31 84 LYS A O 1
ATOM 676 N N . MET A 1 85 ? -1.988 3.687 12.180 1.00 96.81 85 MET A N 1
ATOM 677 C CA . MET A 1 85 ? -2.161 4.692 11.132 1.00 96.81 85 MET A CA 1
ATOM 678 C C . MET A 1 85 ? -3.151 5.772 11.579 1.00 96.81 85 MET A C 1
ATOM 680 O O . MET A 1 85 ? -4.277 5.462 11.966 1.00 96.81 85 MET A O 1
ATOM 684 N N . SER A 1 86 ? -2.735 7.034 11.503 1.00 96.62 86 SER A N 1
ATOM 685 C CA . SER A 1 86 ? -3.567 8.200 11.811 1.00 96.62 86 SER A CA 1
ATOM 686 C C . SER A 1 86 ? -4.409 8.622 10.606 1.00 96.62 86 SER A C 1
ATOM 688 O O . SER A 1 86 ? -4.107 8.251 9.470 1.00 96.62 86 SER A O 1
ATOM 690 N N . GLU A 1 87 ? -5.439 9.447 10.826 1.00 95.88 87 GLU A N 1
ATOM 691 C CA . GLU A 1 87 ? 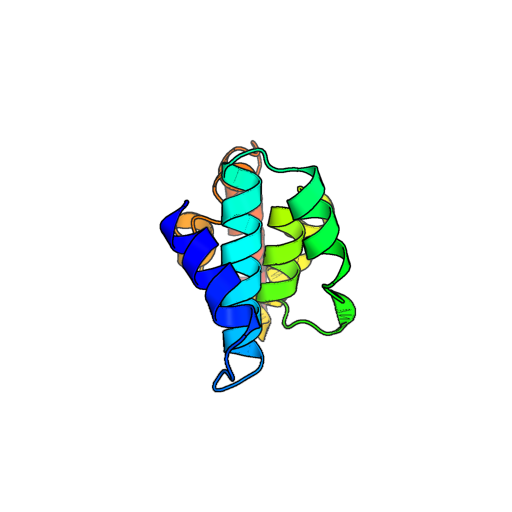-6.210 10.070 9.736 1.00 95.88 87 GLU A CA 1
ATOM 692 C C . GLU A 1 87 ? -5.308 10.842 8.761 1.00 95.88 87 GLU A C 1
ATOM 694 O O . GLU A 1 87 ? -5.483 10.752 7.546 1.00 95.88 87 GLU A O 1
ATOM 699 N N . GLU A 1 88 ? -4.287 11.525 9.287 1.00 96.62 88 GLU A N 1
ATOM 700 C CA . GLU A 1 88 ? -3.272 12.248 8.513 1.00 96.62 88 GLU A CA 1
ATOM 701 C C . GLU A 1 88 ? -2.544 11.328 7.523 1.00 96.62 88 GLU A C 1
ATOM 703 O O . GLU A 1 88 ? -2.304 11.698 6.376 1.00 96.62 88 GLU A O 1
ATOM 708 N N . ASN A 1 89 ? -2.272 10.069 7.887 1.00 96.88 89 ASN A N 1
ATOM 709 C CA . ASN A 1 89 ? -1.675 9.131 6.936 1.00 96.88 89 ASN A CA 1
ATOM 710 C C . ASN A 1 89 ? -2.581 8.880 5.716 1.00 96.88 89 ASN A C 1
ATOM 712 O O . ASN A 1 89 ? -2.074 8.667 4.615 1.00 96.88 89 ASN A O 1
ATOM 716 N N . PHE A 1 90 ? -3.906 8.935 5.869 1.00 96.81 90 PHE A N 1
ATOM 717 C CA . PHE A 1 90 ? -4.850 8.735 4.764 1.00 96.81 90 PHE A CA 1
ATOM 718 C C . PHE A 1 90 ? -5.009 9.975 3.876 1.00 96.81 90 PHE A C 1
ATOM 720 O O . PHE A 1 90 ? -5.306 9.853 2.679 1.00 96.81 90 PHE A O 1
ATOM 727 N N . THR A 1 91 ? -4.791 11.167 4.425 1.00 94.94 91 THR A N 1
ATOM 728 C CA . THR A 1 91 ? -4.885 12.430 3.683 1.00 94.94 91 THR A CA 1
ATOM 729 C C . THR A 1 91 ? -3.564 12.802 3.014 1.00 94.94 91 THR A C 1
ATOM 731 O O . THR A 1 91 ? -3.572 13.269 1.873 1.00 94.94 91 THR A O 1
ATOM 734 N N . GLU A 1 92 ? -2.431 12.518 3.656 1.00 94.75 92 GLU A N 1
ATOM 735 C CA . GLU A 1 92 ? -1.121 12.990 3.209 1.00 94.75 92 GLU A CA 1
ATOM 736 C C . GLU A 1 92 ? -0.334 11.969 2.399 1.00 94.75 92 GLU A C 1
ATOM 738 O O . GLU A 1 92 ? 0.357 12.353 1.451 1.00 94.75 92 GLU A O 1
ATOM 743 N N . TRP A 1 93 ? -0.435 10.669 2.713 1.00 94.38 93 TRP A N 1
ATOM 744 C CA . TRP A 1 93 ? 0.409 9.674 2.055 1.00 94.38 93 TRP A CA 1
ATOM 745 C C . TRP A 1 93 ? 0.139 9.696 0.540 1.00 94.38 93 TRP A C 1
ATOM 747 O O . TRP A 1 93 ? -1.001 9.450 0.107 1.00 94.38 93 TRP A O 1
ATOM 757 N N . PRO A 1 94 ? 1.145 10.012 -0.309 1.00 92.06 94 PRO A N 1
ATOM 758 C CA . PRO A 1 94 ? 0.889 10.213 -1.733 1.00 92.06 94 PRO A CA 1
ATOM 759 C C . PRO A 1 94 ? 0.397 8.948 -2.445 1.00 92.06 94 PRO A C 1
ATOM 761 O O . PRO A 1 94 ? -0.286 9.049 -3.462 1.00 92.06 94 PRO A O 1
ATOM 764 N N . LEU A 1 95 ? 0.680 7.770 -1.879 1.00 94.25 95 LEU A N 1
ATOM 765 C CA . LEU A 1 95 ? 0.219 6.472 -2.367 1.00 94.25 95 LEU A CA 1
ATOM 766 C C . LEU A 1 95 ? -1.306 6.414 -2.549 1.00 94.25 95 LEU A C 1
ATOM 768 O O . LEU A 1 95 ? -1.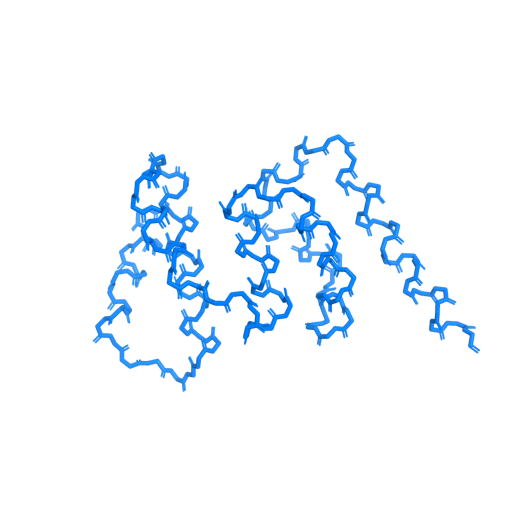801 5.821 -3.504 1.00 94.25 95 LEU A O 1
ATOM 772 N N . PHE A 1 96 ? -2.056 7.080 -1.669 1.00 95.62 96 PHE A N 1
ATOM 773 C CA . PHE A 1 96 ? -3.518 7.046 -1.677 1.00 95.62 96 PHE A CA 1
ATOM 774 C C . PHE A 1 96 ? -4.157 8.148 -2.528 1.00 95.62 96 PHE A C 1
ATOM 776 O O . PHE A 1 96 ? -5.377 8.296 -2.499 1.00 95.62 96 PHE A O 1
ATOM 783 N N . ARG A 1 97 ? -3.385 8.915 -3.322 1.00 94.19 97 ARG A N 1
ATOM 784 C CA . ARG A 1 97 ? -3.947 10.041 -4.098 1.00 94.19 97 ARG A CA 1
ATOM 785 C C . ARG A 1 97 ? -5.100 9.628 -5.011 1.00 94.19 97 ARG A C 1
ATOM 787 O O . ARG A 1 97 ? -6.018 10.408 -5.203 1.00 94.19 97 ARG A O 1
ATOM 794 N N . GLU A 1 98 ? -5.013 8.440 -5.604 1.00 93.81 98 GLU A N 1
ATOM 795 C CA . GLU A 1 98 ? -6.035 7.929 -6.523 1.00 93.81 98 GLU A CA 1
ATOM 796 C C . GLU A 1 98 ? -7.281 7.504 -5.752 1.00 93.81 98 GLU A C 1
ATOM 798 O O . GLU A 1 98 ? -8.390 7.805 -6.167 1.00 93.81 98 GLU A O 1
ATOM 803 N N . ARG A 1 99 ? -7.107 6.899 -4.570 1.00 95.44 99 ARG A N 1
ATOM 804 C CA . ARG A 1 99 ? -8.226 6.527 -3.696 1.00 95.44 99 ARG A CA 1
ATOM 805 C C . ARG A 1 99 ? -8.987 7.738 -3.186 1.00 95.44 99 ARG A C 1
ATOM 807 O O . ARG A 1 99 ? -10.204 7.686 -3.117 1.00 95.44 99 ARG A O 1
ATOM 814 N N . ARG A 1 100 ? -8.297 8.853 -2.933 1.00 96.06 100 ARG A N 1
ATOM 815 C CA . ARG A 1 100 ? -8.931 10.134 -2.582 1.00 96.06 100 ARG A CA 1
ATOM 816 C C . ARG A 1 100 ? -9.872 10.684 -3.663 1.00 96.06 100 ARG A C 1
ATOM 818 O O . ARG A 1 100 ? -10.593 11.633 -3.386 1.00 96.06 100 ARG A O 1
ATOM 825 N N . GLN A 1 101 ? -9.860 10.127 -4.875 1.00 95.38 101 GLN A N 1
ATOM 826 C CA . GLN A 1 101 ? -10.805 10.478 -5.938 1.00 95.38 101 GLN A CA 1
ATOM 827 C C . GLN A 1 101 ? -12.091 9.641 -5.889 1.00 95.38 101 GLN A C 1
ATOM 829 O O . GLN A 1 101 ? -13.052 9.983 -6.577 1.00 95.38 101 GLN A O 1
ATOM 834 N N . ASP A 1 102 ? -12.129 8.565 -5.095 1.00 96.12 102 ASP A N 1
ATOM 835 C CA . ASP A 1 102 ? -13.352 7.800 -4.868 1.00 96.12 102 ASP A CA 1
ATOM 836 C C . ASP A 1 102 ? -14.375 8.708 -4.165 1.00 96.12 102 ASP A C 1
ATOM 838 O O . ASP A 1 102 ? -14.065 9.366 -3.169 1.00 96.12 102 ASP A O 1
ATOM 842 N N . SER A 1 103 ? -15.615 8.729 -4.659 1.00 96.69 103 SER A N 1
ATOM 843 C CA . SER A 1 103 ? -16.664 9.622 -4.143 1.00 96.69 103 SER A CA 1
ATOM 844 C C . SER A 1 103 ? -16.998 9.391 -2.667 1.00 96.69 103 SER A C 1
ATOM 846 O O . SER A 1 103 ? -17.502 10.294 -2.009 1.00 96.69 103 SER A O 1
ATOM 848 N N . ASP A 1 104 ? -16.735 8.185 -2.160 1.00 96.50 104 ASP A N 1
ATOM 849 C CA . ASP A 1 104 ? -17.006 7.765 -0.786 1.00 96.50 104 ASP A CA 1
ATOM 850 C C . ASP A 1 104 ? -15.741 7.656 0.087 1.00 96.50 104 ASP A C 1
ATOM 852 O O . ASP A 1 104 ? -15.818 7.146 1.204 1.00 96.50 104 ASP A O 1
ATOM 856 N N . TYR A 1 105 ? -14.582 8.146 -0.379 1.00 96.88 105 TYR A N 1
ATOM 857 C CA . TYR A 1 105 ? -13.313 8.009 0.348 1.00 96.88 105 TYR A CA 1
ATOM 858 C C . TYR A 1 105 ? -13.381 8.612 1.754 1.00 96.88 105 TYR A C 1
ATOM 860 O O . TYR A 1 105 ? -13.175 7.910 2.742 1.00 96.88 105 TYR A O 1
ATOM 868 N N . GLU A 1 106 ? -13.694 9.907 1.864 1.00 96.00 106 GLU A N 1
ATOM 869 C CA . GLU A 1 106 ? -13.703 10.601 3.157 1.00 96.00 106 GLU A CA 1
ATOM 870 C C . GLU A 1 106 ? -14.712 10.005 4.138 1.0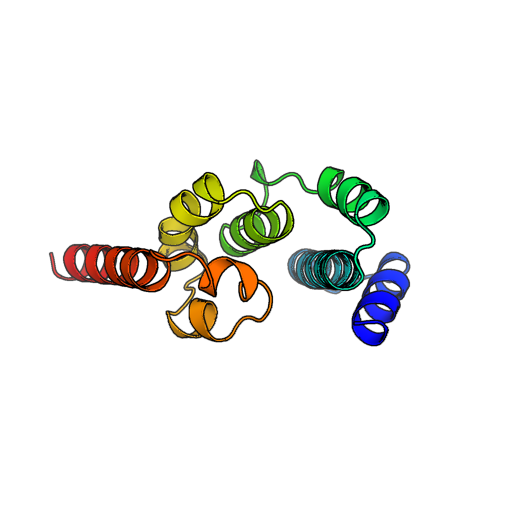0 96.00 106 GLU A C 1
ATOM 872 O O . GLU A 1 106 ? -14.408 9.867 5.323 1.00 96.00 106 GLU A O 1
ATOM 877 N N . GLU A 1 107 ? -15.902 9.651 3.647 1.00 96.94 107 GLU A N 1
ATOM 878 C CA . GLU A 1 107 ? -16.950 9.031 4.455 1.00 96.94 107 GLU A CA 1
ATOM 879 C C . GLU A 1 107 ? -16.466 7.697 5.028 1.00 96.94 107 GLU A C 1
ATOM 881 O O . GLU A 1 107 ? -16.586 7.465 6.231 1.00 96.94 107 GLU A O 1
ATOM 886 N N . ARG A 1 108 ? -15.840 6.853 4.198 1.00 96.62 108 ARG A N 1
ATOM 887 C CA . ARG A 1 108 ? -15.301 5.559 4.631 1.00 96.62 108 ARG A CA 1
ATOM 888 C C . ARG A 1 108 ? -14.168 5.696 5.638 1.00 96.62 108 ARG A C 1
ATOM 890 O O . ARG A 1 108 ? -14.160 4.950 6.615 1.00 96.62 108 ARG A O 1
ATOM 897 N N . ILE A 1 109 ? -13.236 6.634 5.438 1.00 96.75 109 ILE A N 1
ATOM 898 C CA . ILE A 1 109 ? -12.162 6.877 6.414 1.00 96.75 109 ILE A CA 1
ATOM 899 C C . ILE A 1 109 ? -12.768 7.310 7.754 1.00 96.75 109 ILE A C 1
ATOM 901 O O . ILE A 1 109 ? -12.525 6.659 8.769 1.00 96.75 109 ILE A O 1
ATOM 905 N N . LYS A 1 110 ? -13.620 8.344 7.757 1.00 96.06 110 LYS A N 1
ATOM 906 C CA . LYS A 1 110 ? -14.263 8.862 8.978 1.00 96.06 110 LYS A CA 1
ATOM 907 C C . LYS A 1 110 ? -15.073 7.789 9.703 1.00 96.06 110 LYS A C 1
ATOM 909 O O . LYS A 1 110 ? -14.978 7.671 10.922 1.00 96.06 110 LYS A O 1
ATOM 914 N N . ALA A 1 111 ? -15.831 6.972 8.969 1.00 96.38 111 ALA A N 1
ATOM 915 C CA . ALA A 1 111 ? -16.611 5.880 9.545 1.00 96.38 111 ALA A CA 1
ATOM 916 C C . ALA A 1 111 ? -15.729 4.869 10.296 1.00 96.38 111 ALA A C 1
ATOM 918 O O . ALA A 1 111 ? -16.093 4.428 11.386 1.00 96.38 111 ALA A O 1
ATOM 919 N N . VAL A 1 112 ? -14.551 4.534 9.756 1.00 96.75 112 VAL A N 1
ATOM 920 C CA . VAL A 1 112 ? -13.612 3.626 10.428 1.00 96.75 112 VAL A CA 1
ATOM 921 C C . VAL A 1 112 ? -13.088 4.237 11.727 1.00 96.75 112 VAL A C 1
ATOM 923 O O . VAL A 1 112 ? -13.175 3.572 12.760 1.00 96.75 112 VAL A O 1
ATOM 926 N N . PHE A 1 113 ? -12.601 5.481 11.706 1.00 96.00 113 PHE A N 1
ATOM 927 C CA . PHE A 1 113 ? -12.067 6.141 12.906 1.00 96.00 113 PHE A CA 1
ATOM 928 C C . PHE A 1 113 ? -13.137 6.318 13.992 1.00 96.00 113 PHE A C 1
ATOM 930 O O . PHE A 1 113 ? -12.906 5.919 15.133 1.00 96.00 113 PHE A O 1
ATOM 937 N N . ASN A 1 114 ? -14.344 6.762 13.625 1.00 95.62 114 ASN A N 1
ATOM 938 C CA . ASN A 1 114 ? -15.475 6.850 14.553 1.00 95.62 114 ASN A CA 1
ATOM 939 C C . ASN A 1 114 ? -15.806 5.486 15.183 1.00 95.62 114 ASN A C 1
ATOM 941 O O . ASN A 1 114 ? -15.970 5.388 16.398 1.00 95.62 114 ASN A O 1
ATOM 945 N N . SER A 1 115 ? -15.835 4.414 14.378 1.00 94.94 115 SER A N 1
ATOM 946 C CA . SER A 1 115 ? -16.128 3.063 14.879 1.00 94.94 115 SER A CA 1
ATOM 947 C C . SER A 1 115 ? -15.093 2.548 15.884 1.00 94.94 115 SER A C 1
ATOM 949 O O . SER A 1 115 ? -15.419 1.707 16.719 1.00 94.94 115 SER A O 1
ATOM 951 N N . ILE A 1 116 ? -13.844 3.013 15.793 1.00 93.31 116 ILE A N 1
ATOM 952 C CA . ILE A 1 116 ? -12.770 2.641 16.717 1.00 93.31 116 ILE A CA 1
ATOM 953 C C . ILE A 1 116 ? -12.919 3.437 18.016 1.00 93.31 116 ILE A C 1
ATOM 955 O O . ILE A 1 116 ? -12.915 2.838 19.088 1.00 93.31 116 ILE A O 1
ATOM 959 N N . SER A 1 117 ? -13.157 4.750 17.934 1.00 89.75 117 SER A N 1
ATOM 960 C CA . SER A 1 117 ? -13.378 5.595 19.116 1.00 89.75 117 SER A CA 1
ATOM 961 C C . SER A 1 117 ? -14.580 5.142 19.958 1.00 89.75 117 SER A C 1
ATOM 963 O O . SER A 1 117 ? -14.514 5.146 21.185 1.00 89.75 117 SER A O 1
ATOM 965 N N . GLU A 1 118 ? -15.664 4.682 19.325 1.00 89.38 118 GLU A N 1
ATOM 966 C CA . GLU A 1 118 ? -16.827 4.110 20.024 1.00 89.38 118 GLU A CA 1
ATOM 967 C C . GLU A 1 118 ? -16.531 2.779 20.736 1.00 89.38 118 GLU A C 1
ATOM 969 O O . GLU A 1 118 ? -17.215 2.426 21.699 1.00 89.38 118 GLU A O 1
ATOM 974 N N . GLN A 1 119 ? -15.545 2.015 20.253 1.00 81.25 119 GLN A N 1
ATOM 975 C CA . GLN A 1 119 ? -15.116 0.754 20.862 1.00 81.25 119 GLN A CA 1
ATOM 976 C C . GLN A 1 119 ? -14.158 0.978 22.036 1.00 81.25 119 GLN A C 1
ATOM 978 O O . GLN A 1 119 ? -14.191 0.194 22.976 1.00 81.25 119 GLN A O 1
ATOM 983 N N . GLU A 1 120 ? -13.346 2.037 22.005 1.00 77.25 120 GLU A N 1
ATOM 984 C CA . GLU A 1 120 ? -12.417 2.394 23.090 1.00 77.25 120 GLU A CA 1
ATOM 985 C C . GLU A 1 120 ? -13.102 3.119 24.263 1.00 77.25 120 GLU A C 1
ATOM 987 O O . GLU A 1 120 ? -12.585 3.115 25.378 1.00 77.25 120 GLU A O 1
ATOM 992 N N . GLY A 1 121 ? -14.267 3.735 24.029 1.00 64.06 121 GLY A N 1
ATOM 993 C CA . GLY A 1 121 ? -15.075 4.397 25.061 1.00 64.06 121 GLY A CA 1
ATOM 994 C C . GLY A 1 121 ? -16.036 3.483 25.840 1.00 64.06 121 GLY A C 1
ATOM 995 O O . GLY A 1 121 ? -16.791 3.989 26.672 1.00 64.06 121 GLY A O 1
ATOM 996 N N . LYS A 1 122 ? -16.047 2.175 25.555 1.00 51.59 122 LYS A N 1
ATOM 997 C CA . LYS A 1 122 ? -16.829 1.142 26.260 1.00 51.59 122 LYS A CA 1
ATOM 998 C C . LYS A 1 122 ? -15.928 0.290 27.141 1.00 51.59 122 LYS A C 1
ATOM 1000 O O . LYS A 1 122 ? -16.399 -0.073 28.240 1.00 51.59 122 LYS A O 1
#

Organism: NCBI:txid412755